Protein AF-A0A0A2G0A1-F1 (afdb_monomer_lite)

Organism: NCBI:txid111105

Foldseek 3Di:
DDKAWEWEFEDDPQKTKIWIKIKDWDDDPPDDIDIDIATAWMWIQHLLLDIWIWGFDADDDPDLPRGPSPGGTDTDDDDDSVVVSQQGHYDQDHDDHVSLVVLQDPSDPLNPRCVQLVSCSSHPNVLSVCNNVVVSVVSNVCSVPVVCCVVCVVVVVVD

Structure (mmCIF, N/CA/C/O backbone):
data_AF-A0A0A2G0A1-F1
#
_entry.id   AF-A0A0A2G0A1-F1
#
loop_
_atom_site.group_PDB
_atom_site.id
_atom_site.type_symbol
_atom_site.label_atom_id
_atom_site.label_alt_id
_atom_site.label_comp_id
_atom_site.label_asym_id
_atom_site.label_entity_id
_atom_site.label_seq_id
_atom_site.pdbx_PDB_ins_code
_atom_site.Cartn_x
_atom_site.Cartn_y
_atom_site.Cartn_z
_atom_site.occupancy
_atom_site.B_iso_or_equiv
_atom_site.auth_seq_id
_atom_site.auth_comp_id
_atom_site.auth_asym_id
_atom_site.auth_atom_id
_atom_site.pdbx_PDB_model_num
ATOM 1 N N . GLN A 1 1 ? 4.821 -5.068 -27.586 1.00 73.81 1 GLN A N 1
ATOM 2 C CA . GLN A 1 1 ? 5.182 -5.276 -26.167 1.00 73.81 1 GLN A CA 1
ATOM 3 C C . GLN A 1 1 ? 4.009 -4.824 -25.315 1.00 73.81 1 GLN A C 1
ATOM 5 O O . GLN A 1 1 ? 3.504 -3.734 -25.558 1.00 73.81 1 GLN A O 1
ATOM 10 N N . GLN A 1 2 ? 3.556 -5.648 -24.374 1.00 86.75 2 GLN A N 1
ATOM 11 C CA . GLN A 1 2 ? 2.484 -5.285 -23.444 1.00 86.75 2 GLN A CA 1
ATOM 12 C C . GLN A 1 2 ? 3.085 -5.019 -22.065 1.00 86.75 2 GLN A C 1
ATOM 14 O O . GLN A 1 2 ? 3.984 -5.741 -21.632 1.00 86.75 2 GLN A O 1
ATOM 19 N N . LYS A 1 3 ? 2.614 -3.964 -21.401 1.00 91.19 3 LYS A N 1
ATOM 20 C CA . LYS A 1 3 ? 3.061 -3.551 -20.070 1.00 91.19 3 LYS A CA 1
ATOM 21 C C . LYS A 1 3 ? 1.860 -3.516 -19.133 1.00 91.19 3 LYS A C 1
ATOM 23 O O . LYS A 1 3 ? 0.831 -2.963 -19.507 1.00 91.19 3 LYS A O 1
ATOM 28 N N . GLN A 1 4 ? 2.002 -4.070 -17.934 1.00 94.62 4 GLN A N 1
ATOM 29 C CA . GLN A 1 4 ? 0.966 -4.031 -16.904 1.00 94.62 4 GLN A CA 1
ATOM 30 C C . GLN A 1 4 ? 1.595 -3.780 -15.537 1.00 94.62 4 GLN A C 1
ATOM 32 O O . GLN A 1 4 ? 2.513 -4.488 -15.125 1.00 94.62 4 GLN A O 1
ATOM 37 N N . TYR A 1 5 ? 1.078 -2.790 -14.818 1.00 96.50 5 TYR A N 1
ATOM 38 C CA . TYR A 1 5 ? 1.446 -2.560 -13.428 1.00 96.50 5 TYR A CA 1
ATOM 39 C C . TYR A 1 5 ? 0.621 -3.437 -12.489 1.00 96.50 5 TYR A C 1
ATOM 41 O O . TYR A 1 5 ? -0.560 -3.693 -12.735 1.00 96.50 5 TYR A O 1
ATOM 49 N N . PHE A 1 6 ? 1.248 -3.869 -11.401 1.00 97.19 6 PHE A N 1
ATOM 50 C CA . PHE A 1 6 ? 0.609 -4.589 -10.306 1.00 97.19 6 PHE A CA 1
ATOM 51 C C . PHE A 1 6 ? 1.383 -4.352 -9.006 1.00 97.19 6 PHE A C 1
ATOM 53 O O . PHE A 1 6 ? 2.508 -3.844 -9.017 1.00 97.19 6 PHE A O 1
ATOM 60 N N . THR A 1 7 ? 0.785 -4.720 -7.880 1.00 98.19 7 THR A N 1
ATOM 61 C CA . THR A 1 7 ? 1.382 -4.549 -6.557 1.00 98.19 7 THR A CA 1
ATOM 62 C C . THR A 1 7 ? 1.514 -5.869 -5.810 1.00 98.19 7 THR A C 1
ATOM 64 O O . THR A 1 7 ? 0.797 -6.830 -6.079 1.00 98.19 7 THR A O 1
ATOM 67 N N . ILE A 1 8 ? 2.451 -5.939 -4.865 1.00 98.31 8 ILE A N 1
ATOM 68 C CA . ILE A 1 8 ? 2.627 -7.088 -3.968 1.00 98.31 8 ILE A CA 1
ATOM 69 C C . ILE A 1 8 ? 2.694 -6.567 -2.538 1.00 98.31 8 ILE A C 1
ATOM 71 O O . ILE A 1 8 ? 3.594 -5.797 -2.200 1.00 98.31 8 ILE A O 1
ATOM 75 N N . LEU A 1 9 ? 1.767 -7.011 -1.691 1.00 98.50 9 LEU A N 1
ATOM 76 C CA . LEU A 1 9 ? 1.755 -6.682 -0.270 1.00 98.50 9 LEU A CA 1
ATOM 77 C C . LEU A 1 9 ? 2.525 -7.754 0.512 1.00 98.50 9 LEU A C 1
ATOM 79 O O . LEU A 1 9 ? 2.138 -8.921 0.530 1.00 98.50 9 LEU A O 1
ATOM 83 N N . THR A 1 10 ? 3.632 -7.371 1.140 1.00 98.44 10 THR A N 1
ATOM 84 C CA . THR A 1 10 ? 4.525 -8.272 1.878 1.00 98.44 10 THR A CA 1
ATOM 85 C C . THR A 1 10 ? 5.058 -7.610 3.147 1.00 98.44 10 THR A C 1
ATOM 87 O O . THR A 1 10 ? 4.816 -6.436 3.398 1.00 98.44 10 THR A O 1
ATOM 90 N N . THR A 1 11 ? 5.831 -8.343 3.940 1.00 98.12 11 THR A N 1
ATOM 91 C CA . THR A 1 11 ? 6.552 -7.818 5.103 1.00 98.12 11 THR A CA 1
ATOM 92 C C . THR A 1 11 ? 8.063 -7.937 4.922 1.00 98.12 11 THR A C 1
ATOM 94 O O . THR A 1 11 ? 8.539 -8.774 4.149 1.00 98.12 11 THR A O 1
ATOM 97 N N . SER A 1 12 ? 8.820 -7.089 5.619 1.00 97.38 12 SER A N 1
ATOM 98 C CA . SER A 1 12 ? 10.281 -7.176 5.712 1.00 97.38 12 SER A CA 1
ATOM 99 C C . SER A 1 12 ? 10.770 -6.524 7.002 1.00 97.38 12 SER A C 1
ATOM 101 O O . SER A 1 12 ? 10.531 -5.341 7.212 1.00 97.38 12 SER A O 1
ATOM 103 N N . GLY A 1 13 ? 11.469 -7.272 7.863 1.00 93.50 13 GLY A N 1
ATOM 104 C CA . GLY A 1 13 ? 12.116 -6.722 9.065 1.00 93.50 13 GLY A CA 1
ATOM 105 C C . GLY A 1 13 ? 11.184 -5.948 10.009 1.00 93.50 13 GLY A C 1
ATOM 106 O O . GLY A 1 13 ? 11.581 -4.904 10.512 1.00 93.50 13 GLY A O 1
ATOM 107 N N . GLY A 1 14 ? 9.941 -6.409 10.195 1.00 94.56 14 GLY A N 1
ATOM 108 C CA . GLY A 1 14 ? 8.925 -5.726 11.016 1.00 94.56 14 GLY A CA 1
ATOM 109 C C . GLY A 1 14 ? 8.172 -4.593 10.306 1.00 94.56 14 GLY A C 1
ATOM 110 O O . GLY A 1 14 ? 7.240 -4.025 10.865 1.00 94.56 14 GLY A O 1
ATOM 111 N N . TYR A 1 15 ? 8.523 -4.281 9.059 1.00 98.19 15 TYR A N 1
ATOM 112 C CA . TYR A 1 15 ? 7.815 -3.295 8.249 1.00 98.19 15 TYR A CA 1
ATOM 113 C C . TYR A 1 15 ? 6.789 -3.963 7.343 1.00 98.19 15 TYR A C 1
ATOM 115 O O . TYR A 1 15 ? 7.036 -5.030 6.768 1.00 98.19 15 TYR A O 1
ATOM 123 N N . GLN A 1 16 ? 5.663 -3.281 7.160 1.00 98.62 16 GLN A N 1
ATOM 124 C CA . GLN A 1 16 ? 4.752 -3.574 6.068 1.00 98.62 16 GLN A CA 1
ATOM 125 C C . GLN A 1 16 ? 5.298 -2.950 4.782 1.00 98.62 16 GLN A C 1
ATOM 127 O O . GLN A 1 16 ? 5.704 -1.788 4.781 1.00 98.62 16 GLN A O 1
ATOM 132 N N . VAL A 1 17 ? 5.288 -3.702 3.682 1.00 98.62 17 VAL A N 1
ATOM 133 C CA . VAL A 1 17 ? 5.833 -3.268 2.392 1.00 98.62 17 VAL A CA 1
ATOM 134 C C . VAL A 1 17 ? 4.819 -3.505 1.276 1.00 98.62 17 VAL A C 1
ATOM 136 O O . VAL A 1 17 ? 4.319 -4.616 1.109 1.00 98.62 17 VAL A O 1
ATOM 139 N N . LEU A 1 18 ? 4.542 -2.480 0.473 1.00 98.62 18 LEU A N 1
ATOM 140 C CA . LEU A 1 18 ? 3.801 -2.610 -0.784 1.00 98.62 18 LEU A CA 1
ATOM 141 C C . LEU A 1 18 ? 4.766 -2.375 -1.943 1.00 98.62 18 LEU A C 1
ATOM 143 O O . LEU A 1 18 ? 5.191 -1.247 -2.189 1.00 98.62 18 LEU A O 1
ATOM 147 N N . ARG A 1 19 ? 5.114 -3.449 -2.646 1.00 98.56 19 ARG A N 1
ATOM 148 C CA . ARG A 1 19 ? 5.993 -3.416 -3.819 1.00 98.56 19 ARG A CA 1
ATOM 149 C C . ARG A 1 19 ? 5.178 -3.035 -5.045 1.00 98.56 19 ARG A C 1
ATOM 151 O O . ARG A 1 19 ? 4.087 -3.559 -5.248 1.00 98.56 19 ARG A O 1
ATOM 158 N N . MET A 1 20 ? 5.726 -2.147 -5.856 1.00 98.12 20 MET A N 1
ATOM 159 C CA . MET A 1 20 ? 5.169 -1.669 -7.113 1.00 98.12 20 MET A CA 1
ATOM 160 C C . MET A 1 20 ? 5.954 -2.298 -8.259 1.00 98.12 20 MET A C 1
ATOM 162 O O . MET A 1 20 ? 7.139 -2.005 -8.433 1.00 98.12 20 MET A O 1
ATOM 166 N N . CYS A 1 21 ? 5.304 -3.148 -9.047 1.00 97.19 21 CYS A N 1
ATOM 167 C CA . CYS A 1 21 ? 5.944 -3.937 -10.092 1.00 97.19 21 CYS A CA 1
ATOM 168 C C . CYS A 1 21 ? 5.354 -3.635 -11.473 1.00 97.19 21 CYS A C 1
ATOM 170 O O . CYS A 1 21 ? 4.166 -3.352 -11.625 1.00 97.19 21 CYS A O 1
ATOM 172 N N . LEU A 1 22 ? 6.200 -3.737 -12.492 1.00 96.00 22 LEU A N 1
ATOM 173 C CA . LEU A 1 22 ? 5.863 -3.638 -13.903 1.00 96.00 22 LEU A CA 1
ATOM 174 C C . LEU A 1 22 ? 6.124 -4.991 -14.564 1.00 96.00 22 LEU A C 1
ATOM 176 O O . LEU A 1 22 ? 7.274 -5.413 -14.679 1.00 96.00 22 LEU A O 1
ATOM 180 N N . LEU A 1 23 ? 5.062 -5.658 -15.007 1.00 95.44 23 LEU A N 1
ATOM 181 C CA . LEU A 1 23 ? 5.135 -6.829 -15.872 1.00 95.44 23 LEU A CA 1
ATOM 182 C C . LEU A 1 23 ? 5.288 -6.370 -17.321 1.00 95.44 23 LEU A C 1
ATOM 184 O O . LEU A 1 23 ? 4.505 -5.555 -17.813 1.00 95.44 23 LEU A O 1
ATOM 188 N N . ILE A 1 24 ? 6.277 -6.925 -18.007 1.00 93.38 24 ILE A N 1
ATOM 189 C CA . ILE A 1 24 ? 6.572 -6.660 -19.407 1.00 93.38 24 ILE A CA 1
ATOM 190 C C . ILE A 1 24 ? 6.490 -7.980 -20.163 1.00 93.38 24 ILE A C 1
ATOM 192 O O . ILE A 1 24 ? 7.160 -8.943 -19.803 1.00 93.38 24 ILE A O 1
ATOM 196 N N . VAL A 1 25 ? 5.695 -8.012 -21.231 1.00 91.69 25 VAL A N 1
ATOM 197 C CA . VAL A 1 25 ? 5.565 -9.174 -22.115 1.00 91.69 25 VAL A CA 1
ATOM 198 C C . VAL A 1 25 ? 6.086 -8.815 -23.506 1.00 91.69 25 VAL A C 1
ATOM 200 O O . VAL A 1 25 ? 5.522 -7.967 -24.214 1.00 91.69 25 VAL A O 1
ATOM 203 N N . GLY A 1 26 ? 7.199 -9.446 -23.875 1.00 87.62 26 GLY A N 1
ATOM 204 C CA . GLY A 1 26 ? 7.790 -9.424 -25.206 1.00 87.62 26 GLY A CA 1
ATOM 205 C C . GLY A 1 26 ? 7.131 -10.479 -26.087 1.00 87.62 26 GLY A C 1
ATOM 206 O O . GLY A 1 26 ? 7.099 -11.659 -25.742 1.00 87.62 26 GLY A O 1
ATOM 207 N N . MET A 1 27 ? 6.581 -10.039 -27.215 1.00 85.69 27 MET A N 1
ATOM 208 C CA . MET A 1 27 ? 5.983 -10.907 -28.225 1.00 85.69 27 MET A CA 1
ATOM 209 C C . MET A 1 27 ? 6.670 -10.590 -29.548 1.00 85.69 27 MET A C 1
ATOM 211 O O . MET A 1 27 ? 6.452 -9.514 -30.107 1.00 85.69 27 MET A O 1
ATOM 215 N N . GLU A 1 28 ? 7.514 -11.503 -30.015 1.00 82.94 28 GLU A N 1
ATOM 216 C CA . GLU A 1 28 ? 8.169 -11.421 -31.318 1.00 82.94 28 GLU A CA 1
ATOM 217 C C . GLU A 1 28 ? 7.623 -12.523 -32.224 1.00 82.94 28 GLU A C 1
ATOM 219 O O . GLU A 1 28 ? 7.417 -13.663 -31.803 1.00 82.94 28 GLU A O 1
ATOM 224 N N . LYS A 1 29 ? 7.331 -12.179 -33.481 1.00 82.44 29 LYS A N 1
ATOM 225 C CA . LYS A 1 29 ? 6.721 -13.118 -34.425 1.00 82.44 29 LYS A CA 1
ATOM 226 C C . LYS A 1 29 ? 7.679 -14.285 -34.682 1.00 82.44 29 LYS A C 1
ATOM 228 O O . LYS A 1 29 ? 8.793 -14.069 -35.141 1.00 82.44 29 LYS A O 1
ATOM 233 N N . GLY A 1 30 ? 7.217 -15.509 -34.427 1.00 84.94 30 GLY A N 1
ATOM 234 C CA . GLY A 1 30 ? 8.017 -16.727 -34.595 1.00 84.94 30 GLY A CA 1
ATOM 235 C C . GLY A 1 30 ? 8.846 -17.127 -33.369 1.00 84.94 30 GLY A C 1
ATOM 236 O O . GLY A 1 30 ? 9.494 -18.167 -33.413 1.00 84.94 30 GLY A O 1
ATOM 237 N N . TYR A 1 31 ? 8.786 -16.361 -32.276 1.00 81.50 31 TYR A N 1
ATOM 238 C CA . TYR A 1 31 ? 9.478 -16.659 -31.021 1.00 81.50 31 TYR A CA 1
ATOM 239 C C . TYR A 1 31 ? 8.488 -16.932 -29.887 1.00 81.50 31 TYR A C 1
ATOM 241 O O . TYR A 1 31 ? 7.340 -16.479 -29.908 1.00 81.50 31 TYR A O 1
ATOM 249 N N . GLN A 1 32 ? 8.933 -17.693 -28.884 1.00 85.50 32 GLN A N 1
ATOM 250 C CA . GLN A 1 32 ? 8.155 -17.888 -27.664 1.00 85.50 32 GLN A CA 1
ATOM 251 C C . GLN A 1 32 ? 8.002 -16.563 -26.911 1.00 85.50 32 GLN A C 1
ATOM 253 O O . GLN A 1 32 ? 8.890 -15.713 -26.918 1.00 85.50 32 GLN A O 1
ATOM 258 N N . VAL A 1 33 ? 6.858 -16.401 -26.250 1.00 86.31 33 VAL A N 1
ATOM 259 C CA . VAL A 1 33 ? 6.573 -15.223 -25.430 1.00 86.31 33 VAL A CA 1
ATOM 260 C C . VAL A 1 33 ? 7.536 -15.185 -24.244 1.00 86.31 33 VAL A C 1
ATOM 262 O O . VAL A 1 33 ? 7.634 -16.155 -23.496 1.00 86.31 33 VAL A O 1
ATOM 265 N N . VAL A 1 34 ? 8.207 -14.049 -24.049 1.00 89.19 34 VAL A N 1
ATOM 266 C CA . VAL A 1 34 ? 9.118 -13.827 -22.918 1.00 89.19 34 VAL A CA 1
ATOM 267 C C . VAL A 1 34 ? 8.524 -12.763 -22.004 1.00 89.19 34 VAL A C 1
ATOM 269 O O . VAL A 1 34 ? 8.204 -11.659 -22.447 1.00 89.19 34 VAL A O 1
ATOM 272 N N . SER A 1 35 ? 8.381 -13.083 -20.719 1.00 91.19 35 SER A N 1
ATOM 273 C CA . SER A 1 35 ? 7.918 -12.140 -19.698 1.00 91.19 35 SER A CA 1
ATOM 274 C C . SER A 1 35 ? 9.033 -11.771 -18.728 1.00 91.19 35 SER A C 1
ATOM 276 O O . SER A 1 35 ? 9.772 -12.645 -18.277 1.00 91.19 35 SER A O 1
ATOM 278 N N . SER A 1 36 ? 9.099 -10.504 -18.335 1.00 92.75 36 SER A N 1
ATOM 279 C CA . SER A 1 36 ? 9.976 -10.020 -17.270 1.00 92.75 36 SER A CA 1
ATOM 280 C C . SER A 1 36 ? 9.216 -9.113 -16.306 1.00 92.75 36 SER A C 1
ATOM 282 O O . SER A 1 36 ? 8.206 -8.505 -16.662 1.00 92.75 36 SER A O 1
ATOM 284 N N . VAL A 1 37 ? 9.688 -9.039 -15.062 1.00 94.94 37 VAL A N 1
ATOM 285 C CA . VAL A 1 37 ? 9.127 -8.159 -14.032 1.00 94.94 37 VAL A CA 1
ATOM 286 C C . VAL A 1 37 ? 10.214 -7.209 -13.564 1.00 94.94 37 VAL A C 1
ATOM 288 O O . VAL A 1 37 ? 11.312 -7.640 -13.220 1.00 94.94 37 VAL A O 1
ATOM 291 N N . ILE A 1 38 ? 9.890 -5.920 -13.533 1.00 94.75 38 ILE A N 1
ATOM 292 C CA . ILE A 1 38 ? 10.749 -4.876 -12.981 1.00 94.75 38 ILE A CA 1
ATOM 293 C C . ILE A 1 38 ? 10.047 -4.288 -11.768 1.00 94.75 38 ILE A C 1
ATOM 295 O O . ILE A 1 38 ? 8.891 -3.879 -11.853 1.00 94.75 38 ILE A O 1
ATOM 299 N N . GLU A 1 39 ? 10.737 -4.214 -10.639 1.00 96.69 39 GLU A N 1
ATOM 300 C CA . GLU A 1 39 ? 10.228 -3.489 -9.485 1.00 96.69 39 GLU A CA 1
ATOM 301 C C . GLU A 1 39 ? 10.586 -2.010 -9.593 1.00 96.69 39 GLU A C 1
ATOM 303 O O . GLU A 1 39 ? 11.748 -1.646 -9.751 1.00 96.69 39 GLU A O 1
ATOM 308 N N . ILE A 1 40 ? 9.571 -1.157 -9.524 1.00 96.25 40 ILE A N 1
ATOM 309 C CA . ILE A 1 40 ? 9.692 0.290 -9.707 1.00 96.25 40 ILE A CA 1
ATOM 310 C C . ILE A 1 40 ? 9.931 0.987 -8.373 1.00 96.25 40 ILE A C 1
ATOM 312 O O . ILE A 1 40 ? 10.672 1.967 -8.296 1.00 96.25 40 ILE A O 1
ATOM 316 N N . GLY A 1 41 ? 9.321 0.478 -7.308 1.00 97.12 41 GLY A N 1
ATOM 317 C CA . GLY A 1 41 ? 9.507 1.014 -5.975 1.00 97.12 41 GLY A CA 1
ATOM 318 C C . GLY A 1 41 ? 8.639 0.329 -4.939 1.00 97.12 41 GLY A C 1
ATOM 319 O O . GLY A 1 41 ? 7.960 -0.654 -5.216 1.00 97.12 41 GLY A O 1
ATOM 320 N N . GLN A 1 42 ? 8.687 0.859 -3.729 1.00 98.31 42 GLN A N 1
ATOM 321 C CA . GLN A 1 42 ? 8.124 0.252 -2.539 1.00 98.31 42 GLN A CA 1
ATOM 322 C C . GLN A 1 42 ? 7.604 1.344 -1.613 1.00 98.31 42 GLN A C 1
ATOM 324 O O . GLN A 1 42 ? 8.341 2.281 -1.291 1.00 98.31 42 GLN A O 1
ATOM 329 N N . TYR A 1 43 ? 6.374 1.191 -1.136 1.00 98.38 43 TYR A N 1
ATOM 330 C CA . TYR A 1 43 ? 5.949 1.851 0.093 1.00 98.38 43 TYR A CA 1
ATOM 331 C C . TYR A 1 43 ? 6.344 1.000 1.288 1.00 98.38 43 TYR A C 1
ATOM 333 O O . TYR A 1 43 ? 6.174 -0.218 1.265 1.00 98.38 43 TYR A O 1
ATOM 341 N N . TRP A 1 44 ? 6.839 1.659 2.327 1.00 98.50 44 TRP A N 1
ATOM 342 C CA . TRP A 1 44 ? 7.220 1.053 3.593 1.00 98.50 44 TRP A CA 1
ATOM 343 C C . TRP A 1 44 ? 6.450 1.733 4.714 1.00 98.50 44 TRP A C 1
ATOM 345 O O . TRP A 1 44 ? 6.485 2.961 4.807 1.00 98.50 44 TRP A O 1
ATOM 355 N N . TRP A 1 45 ? 5.815 0.948 5.579 1.00 98.50 45 TRP A N 1
ATOM 356 C CA . TRP A 1 45 ? 5.167 1.431 6.795 1.00 98.50 45 TRP A CA 1
ATOM 357 C C . TRP A 1 45 ? 5.741 0.732 8.023 1.00 98.50 45 TRP A C 1
ATOM 359 O O . TRP A 1 45 ? 5.868 -0.495 8.048 1.00 98.50 45 TRP A O 1
ATOM 369 N N . SER A 1 46 ? 6.077 1.514 9.049 1.00 97.81 46 SER A N 1
ATOM 370 C CA . SER A 1 46 ? 6.333 0.985 10.392 1.00 97.81 46 SER A CA 1
ATOM 371 C C . SER A 1 46 ? 5.030 0.563 11.072 1.00 97.81 46 SER A C 1
ATOM 373 O O . SER A 1 46 ? 3.943 0.959 10.656 1.00 97.81 46 SER A O 1
ATOM 375 N N . GLU A 1 47 ? 5.134 -0.160 12.187 1.00 96.06 47 GLU A N 1
ATOM 376 C CA . GLU A 1 47 ? 3.979 -0.507 13.031 1.00 96.06 47 GLU A CA 1
ATOM 377 C C . GLU A 1 47 ? 3.217 0.723 13.553 1.00 96.06 47 GLU A C 1
ATOM 379 O O . GLU A 1 47 ? 2.016 0.653 13.784 1.00 96.06 47 GLU A O 1
ATOM 384 N N . SER A 1 48 ? 3.901 1.863 13.697 1.00 95.00 48 SER A N 1
ATOM 385 C CA . SER A 1 48 ? 3.308 3.156 14.065 1.00 95.00 48 SER A CA 1
ATOM 386 C C . SER A 1 48 ? 2.692 3.924 12.888 1.00 95.00 48 SER A C 1
ATOM 388 O O . SER A 1 48 ? 2.249 5.057 13.057 1.00 95.00 48 SER A O 1
ATOM 390 N N . GLY A 1 49 ? 2.714 3.353 11.680 1.00 94.38 49 GLY A N 1
ATOM 391 C CA . GLY A 1 49 ? 2.173 3.965 10.469 1.00 94.38 49 GLY A CA 1
ATOM 392 C C . GLY A 1 49 ? 3.062 5.029 9.821 1.00 94.38 49 GLY A C 1
ATOM 393 O O . GLY A 1 49 ? 2.631 5.692 8.878 1.00 94.38 49 GLY A O 1
ATOM 394 N N . ARG A 1 50 ? 4.319 5.192 10.263 1.00 96.38 50 ARG A N 1
ATOM 395 C CA . ARG A 1 50 ? 5.271 6.086 9.589 1.00 96.38 50 ARG A CA 1
ATOM 396 C C . ARG A 1 50 ? 5.606 5.515 8.216 1.00 96.38 50 ARG A C 1
ATOM 398 O O . ARG A 1 50 ? 6.092 4.390 8.116 1.00 96.38 50 ARG A O 1
ATOM 405 N N . GLN A 1 51 ? 5.383 6.318 7.181 1.00 96.44 51 GLN A N 1
ATOM 406 C CA . GLN A 1 51 ? 5.591 5.928 5.791 1.00 96.44 51 GLN A CA 1
ATOM 407 C C . GLN A 1 51 ? 6.937 6.426 5.247 1.00 96.44 51 GLN A C 1
ATOM 409 O O . GLN A 1 51 ? 7.365 7.543 5.543 1.00 96.44 51 GLN A O 1
ATOM 414 N N . THR A 1 52 ? 7.574 5.626 4.395 1.00 97.44 52 THR A N 1
ATOM 415 C CA . THR A 1 52 ? 8.629 6.073 3.473 1.00 97.44 52 THR A CA 1
ATOM 416 C C . THR A 1 52 ? 8.488 5.385 2.113 1.00 97.44 52 THR A C 1
ATOM 418 O O . THR A 1 52 ? 7.782 4.382 1.988 1.00 97.44 52 THR A O 1
ATOM 421 N N . ILE A 1 53 ? 9.139 5.931 1.085 1.00 97.75 53 ILE A N 1
ATOM 422 C CA . ILE A 1 53 ? 9.126 5.393 -0.280 1.00 97.75 53 ILE A CA 1
ATOM 423 C C . ILE A 1 53 ? 10.555 5.114 -0.712 1.00 97.75 53 ILE A C 1
ATOM 425 O O . ILE A 1 53 ? 11.402 6.004 -0.655 1.00 97.75 53 ILE A O 1
ATOM 429 N N . VAL A 1 54 ? 10.802 3.903 -1.203 1.00 98.06 54 VAL A N 1
ATOM 430 C CA . VAL A 1 54 ? 12.069 3.509 -1.824 1.00 98.06 54 VAL A CA 1
ATOM 431 C C . VAL A 1 54 ? 11.787 3.171 -3.281 1.00 98.06 54 VAL A C 1
ATOM 433 O O . VAL A 1 54 ? 11.057 2.226 -3.553 1.00 98.06 54 VAL A O 1
ATOM 436 N N . ALA A 1 55 ? 12.290 3.962 -4.228 1.00 97.44 55 ALA A N 1
ATOM 437 C CA . ALA A 1 55 ? 11.918 3.818 -5.637 1.00 97.44 55 ALA A CA 1
ATOM 438 C C . ALA A 1 55 ? 13.024 4.232 -6.617 1.00 97.44 55 ALA A C 1
ATOM 440 O O . ALA A 1 55 ? 13.899 5.053 -6.305 1.00 97.44 55 ALA A O 1
ATOM 441 N N . ILE A 1 56 ? 12.941 3.670 -7.825 1.00 95.94 56 ILE A N 1
ATOM 442 C CA . ILE A 1 56 ? 13.702 4.092 -9.004 1.00 95.94 56 ILE A CA 1
ATOM 443 C C . ILE A 1 56 ? 13.322 5.538 -9.337 1.00 95.94 56 ILE A C 1
ATOM 445 O O . ILE A 1 56 ? 12.162 5.929 -9.222 1.00 95.94 56 ILE A O 1
ATOM 449 N N . GLN A 1 57 ? 14.299 6.351 -9.745 1.00 93.50 57 GLN A N 1
ATOM 450 C CA 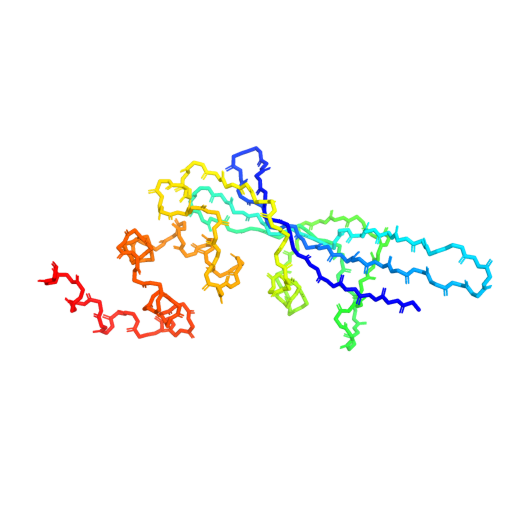. GLN A 1 57 ? 14.064 7.760 -10.055 1.00 93.50 57 GLN A CA 1
ATOM 451 C C . GLN A 1 57 ? 13.033 7.915 -11.185 1.00 93.50 57 GLN A C 1
ATOM 453 O O . GLN A 1 57 ? 13.226 7.413 -12.296 1.00 93.50 57 GLN A O 1
ATOM 458 N N . ARG A 1 58 ? 11.971 8.685 -10.928 1.00 90.69 58 ARG A N 1
ATOM 459 C CA . ARG A 1 58 ? 11.103 9.202 -11.989 1.00 90.69 58 ARG A CA 1
ATOM 460 C C . ARG A 1 58 ? 11.841 10.280 -12.782 1.00 90.69 58 ARG A C 1
ATOM 462 O O . ARG A 1 58 ? 12.402 11.202 -12.187 1.00 90.69 58 ARG A O 1
ATOM 469 N N . ILE A 1 59 ? 11.823 10.170 -14.106 1.00 90.06 59 ILE A N 1
ATOM 470 C CA . ILE A 1 59 ? 12.349 11.196 -15.015 1.00 90.06 59 ILE A CA 1
ATOM 471 C C . ILE A 1 59 ? 11.213 12.104 -15.491 1.00 90.06 59 ILE A C 1
ATOM 473 O O . ILE A 1 59 ? 10.037 11.742 -15.421 1.00 90.06 59 ILE A O 1
ATOM 477 N N . MET A 1 60 ? 11.562 13.307 -15.947 1.00 83.25 60 MET A N 1
ATOM 478 C CA . MET A 1 60 ? 10.582 14.244 -16.491 1.00 83.25 60 MET A CA 1
ATOM 479 C C . MET A 1 60 ? 9.939 13.639 -17.744 1.00 83.25 60 MET A C 1
ATOM 481 O O . MET A 1 60 ? 10.637 13.276 -18.687 1.00 83.25 60 MET A O 1
ATOM 485 N N . GLY A 1 61 ? 8.614 13.511 -17.742 1.00 80.19 61 GLY A N 1
ATOM 486 C CA . GLY A 1 61 ? 7.877 12.912 -18.848 1.00 80.19 61 GLY A CA 1
ATOM 487 C C . GLY A 1 61 ? 6.373 12.897 -18.596 1.00 80.19 61 GLY A C 1
ATOM 488 O O . GLY A 1 61 ? 5.923 12.871 -17.450 1.00 80.19 61 GLY A O 1
ATOM 489 N N . HIS A 1 62 ? 5.601 12.918 -19.683 1.00 79.00 62 HIS A N 1
ATOM 490 C CA . HIS A 1 62 ? 4.136 12.903 -19.639 1.00 79.00 62 HIS A CA 1
ATOM 491 C C . HIS A 1 62 ? 3.562 11.526 -19.284 1.00 79.00 62 HIS A C 1
ATOM 493 O O . HIS A 1 62 ? 2.457 11.438 -18.755 1.00 79.00 62 HIS A O 1
ATOM 499 N N . TYR A 1 63 ? 4.306 10.450 -19.549 1.00 84.31 63 TYR A N 1
ATOM 500 C CA . TYR A 1 63 ? 3.842 9.090 -19.304 1.00 84.31 63 TYR A CA 1
ATOM 501 C C . TYR A 1 63 ? 4.146 8.634 -17.874 1.00 84.31 63 TYR A C 1
ATOM 503 O O . TYR A 1 63 ? 5.163 9.001 -17.275 1.00 84.31 63 TYR A O 1
ATOM 511 N N . VAL A 1 64 ? 3.264 7.795 -17.324 1.00 82.88 64 VAL A N 1
ATOM 512 C CA . VAL A 1 64 ? 3.455 7.179 -16.000 1.00 82.88 64 VAL A CA 1
ATOM 513 C C . VAL A 1 64 ? 4.729 6.332 -15.964 1.00 82.88 64 VAL A C 1
ATOM 515 O O . VAL A 1 64 ? 5.396 6.309 -14.937 1.00 82.88 64 VAL A O 1
ATOM 518 N N . ASP A 1 65 ? 5.110 5.704 -17.080 1.00 83.38 65 ASP A N 1
ATOM 519 C CA . ASP A 1 65 ? 6.261 4.799 -17.197 1.00 83.38 65 ASP A CA 1
ATOM 520 C C . ASP A 1 65 ? 7.607 5.500 -17.461 1.00 83.38 65 ASP A C 1
ATOM 522 O O . ASP A 1 65 ? 8.609 4.855 -17.768 1.00 83.38 65 ASP A O 1
ATOM 526 N N . SER A 1 66 ? 7.663 6.821 -17.285 1.00 91.00 66 SER A N 1
ATOM 527 C CA . SER A 1 66 ? 8.888 7.612 -17.427 1.00 91.00 66 SER A CA 1
ATOM 528 C C . SER A 1 66 ? 9.806 7.441 -16.204 1.00 91.00 66 SER A C 1
ATOM 530 O O . SER A 1 66 ? 9.884 8.312 -15.334 1.00 91.00 66 SER A O 1
ATOM 532 N N . PHE A 1 67 ? 10.521 6.314 -16.136 1.00 93.00 67 PHE A N 1
ATOM 533 C CA . PHE A 1 67 ? 11.489 5.990 -15.079 1.00 93.00 67 PHE A CA 1
ATOM 534 C C . PHE A 1 67 ? 12.909 5.807 -15.620 1.00 93.00 67 PHE A C 1
ATOM 536 O O . PHE A 1 67 ? 13.121 5.287 -16.714 1.00 93.00 67 PHE A O 1
ATOM 543 N N . ALA A 1 68 ? 13.905 6.164 -14.811 1.00 92.62 68 ALA A N 1
ATOM 544 C CA . ALA A 1 68 ? 15.297 5.812 -15.064 1.00 92.62 68 ALA A CA 1
ATOM 545 C C . ALA A 1 68 ? 15.548 4.349 -14.657 1.00 92.62 68 ALA A C 1
ATOM 547 O O . ALA A 1 68 ? 16.151 4.097 -13.619 1.00 92.62 68 ALA A O 1
ATOM 548 N N . TYR A 1 69 ? 15.078 3.386 -15.456 1.00 90.25 69 TYR A N 1
ATOM 549 C CA . TYR A 1 69 ? 15.069 1.946 -15.129 1.00 90.25 69 TYR A CA 1
ATOM 550 C C . TYR A 1 69 ? 16.419 1.336 -14.711 1.00 90.25 69 TYR A C 1
ATOM 552 O O . TYR A 1 69 ? 16.436 0.321 -14.025 1.00 90.25 69 TYR A O 1
ATOM 560 N N . TYR A 1 70 ? 17.536 1.956 -15.091 1.00 88.31 70 TYR A N 1
ATOM 561 C CA . TYR A 1 70 ? 18.888 1.517 -14.730 1.00 88.31 70 TYR A CA 1
ATOM 562 C C . TYR A 1 70 ? 19.473 2.257 -13.515 1.00 88.31 70 TYR A C 1
ATOM 564 O O . TYR A 1 70 ? 20.634 2.059 -13.168 1.00 88.31 70 TYR A O 1
ATOM 572 N N . SER A 1 71 ? 18.696 3.136 -12.877 1.00 90.62 71 SER A N 1
ATOM 573 C CA . SER A 1 71 ? 19.103 3.827 -11.652 1.00 90.62 71 SER A CA 1
ATOM 574 C C . SER A 1 71 ? 18.793 2.980 -10.413 1.00 90.62 71 SER A C 1
ATOM 576 O O . SER A 1 71 ? 17.767 2.295 -10.382 1.00 90.62 71 SER A O 1
ATOM 578 N N . PRO A 1 72 ? 19.641 3.029 -9.369 1.00 94.12 72 PRO A N 1
ATOM 579 C CA . PRO A 1 72 ? 19.352 2.336 -8.123 1.00 94.12 72 PRO A CA 1
ATOM 580 C C . PRO A 1 72 ? 18.112 2.930 -7.442 1.00 94.12 72 PRO A C 1
ATOM 582 O O . PRO A 1 72 ? 17.823 4.130 -7.546 1.00 94.12 72 PRO A O 1
ATOM 585 N N . MET A 1 73 ? 17.399 2.091 -6.690 1.00 96.31 73 MET A N 1
ATOM 586 C CA . MET A 1 73 ? 16.364 2.580 -5.786 1.00 96.31 73 MET A CA 1
ATOM 587 C C . MET A 1 73 ? 16.996 3.409 -4.667 1.00 96.31 73 MET A C 1
ATOM 589 O O . MET A 1 73 ? 18.038 3.053 -4.120 1.00 96.31 73 MET A O 1
ATOM 593 N N . ALA A 1 74 ? 16.339 4.504 -4.307 1.00 97.31 74 ALA A N 1
ATOM 594 C CA . ALA A 1 74 ? 16.712 5.324 -3.162 1.00 97.31 74 ALA A CA 1
ATOM 595 C C . ALA A 1 74 ? 15.451 5.814 -2.452 1.00 97.31 74 ALA A C 1
ATOM 597 O O . ALA A 1 74 ? 14.348 5.665 -2.981 1.00 97.31 74 ALA A O 1
ATOM 598 N N . ILE A 1 75 ? 15.607 6.423 -1.277 1.00 97.50 75 ILE A N 1
ATOM 599 C CA . ILE A 1 75 ? 14.500 7.116 -0.616 1.00 97.50 75 ILE A CA 1
ATOM 600 C C . ILE A 1 75 ? 14.053 8.275 -1.514 1.00 97.50 75 ILE A C 1
ATOM 602 O O . ILE A 1 75 ? 14.875 9.100 -1.923 1.00 97.50 75 ILE A O 1
ATOM 606 N N . ARG A 1 76 ? 12.762 8.323 -1.854 1.00 95.44 76 ARG A N 1
ATOM 607 C CA . ARG A 1 76 ? 12.177 9.344 -2.734 1.00 95.44 76 ARG A CA 1
ATOM 608 C C . ARG A 1 76 ? 11.026 10.067 -2.049 1.00 95.44 76 ARG A C 1
ATOM 610 O O . ARG A 1 76 ? 10.347 9.516 -1.188 1.00 95.44 76 ARG A O 1
ATOM 617 N N . ASN A 1 77 ? 10.767 11.282 -2.519 1.00 93.44 77 ASN A N 1
ATOM 618 C CA . ASN A 1 77 ? 9.507 11.960 -2.248 1.00 93.44 77 ASN A CA 1
ATOM 619 C C . ASN A 1 77 ? 8.377 11.308 -3.045 1.00 93.44 77 ASN A C 1
ATOM 621 O O . ASN A 1 77 ? 8.586 10.758 -4.132 1.00 93.44 77 ASN A O 1
ATOM 625 N N . GLU A 1 78 ? 7.170 11.414 -2.508 1.00 90.25 78 GLU A N 1
ATOM 626 C CA . GLU A 1 78 ? 5.972 10.939 -3.181 1.00 90.25 78 GLU A CA 1
ATOM 627 C C . GLU A 1 78 ? 5.699 11.711 -4.475 1.00 90.25 78 GLU A C 1
ATOM 629 O O . GLU A 1 78 ? 5.957 12.910 -4.579 1.00 90.25 78 GLU A O 1
ATOM 634 N N . ASN A 1 79 ? 5.171 11.011 -5.480 1.00 91.38 79 ASN A N 1
ATOM 635 C CA . ASN A 1 79 ? 4.706 11.621 -6.717 1.00 91.38 79 ASN A CA 1
ATOM 636 C C . ASN A 1 79 ? 3.489 10.874 -7.273 1.00 91.38 79 ASN A C 1
ATOM 638 O O . ASN A 1 79 ? 3.109 9.801 -6.803 1.00 91.38 79 ASN A O 1
ATOM 642 N N . GLU A 1 80 ? 2.872 11.451 -8.299 1.00 91.75 80 GLU A N 1
ATOM 643 C CA . GLU A 1 80 ? 1.662 10.911 -8.911 1.00 91.75 80 GLU A CA 1
ATOM 644 C C . GLU A 1 80 ? 1.831 9.517 -9.530 1.00 91.75 80 GLU A C 1
ATOM 646 O O . GLU A 1 80 ? 0.910 8.717 -9.425 1.00 91.75 80 GLU A O 1
ATOM 651 N N . ALA A 1 81 ? 2.992 9.176 -10.106 1.00 93.81 81 ALA A N 1
ATOM 652 C CA . ALA A 1 81 ? 3.185 7.834 -10.669 1.00 93.81 81 ALA A CA 1
ATOM 653 C C . ALA A 1 81 ? 3.283 6.780 -9.576 1.00 93.81 81 ALA A C 1
ATOM 655 O O . ALA A 1 81 ? 2.659 5.737 -9.714 1.00 93.81 81 ALA A O 1
ATOM 656 N N . TYR A 1 82 ? 4.025 7.033 -8.494 1.00 95.06 82 TYR A N 1
ATOM 657 C CA . TYR A 1 82 ? 4.088 6.077 -7.384 1.00 95.06 82 TYR A CA 1
ATOM 658 C C . TYR A 1 82 ? 2.694 5.849 -6.792 1.00 95.06 82 TYR A C 1
ATOM 660 O O . TYR A 1 82 ? 2.271 4.705 -6.638 1.00 95.06 82 TYR A O 1
ATOM 668 N N . ARG A 1 83 ? 1.929 6.930 -6.577 1.00 94.81 83 ARG A N 1
ATOM 669 C CA . ARG A 1 83 ? 0.541 6.829 -6.107 1.00 94.81 83 ARG A CA 1
ATOM 670 C C . ARG A 1 83 ? -0.326 6.033 -7.076 1.00 94.81 83 ARG A C 1
ATOM 672 O O . ARG A 1 83 ? -1.021 5.124 -6.640 1.00 94.81 83 ARG A O 1
ATOM 679 N N . PHE A 1 84 ? -0.264 6.335 -8.371 1.00 94.94 84 PHE A N 1
ATOM 680 C CA . PHE A 1 84 ? -1.024 5.619 -9.393 1.00 94.94 84 PHE A CA 1
ATOM 681 C C . PHE A 1 84 ? -0.684 4.123 -9.411 1.00 94.94 84 PHE A C 1
ATOM 683 O O . PHE A 1 84 ? -1.582 3.289 -9.335 1.00 94.94 84 PHE A O 1
ATOM 690 N N . ILE A 1 85 ? 0.605 3.773 -9.448 1.00 96.25 85 ILE A N 1
ATOM 691 C CA . ILE A 1 85 ? 1.051 2.376 -9.527 1.00 96.25 85 ILE A CA 1
ATOM 692 C C . ILE A 1 85 ? 0.657 1.602 -8.265 1.00 96.25 85 ILE A C 1
ATOM 694 O O . ILE A 1 85 ? 0.290 0.434 -8.348 1.00 96.25 85 ILE A O 1
ATOM 698 N N . ALA A 1 86 ? 0.663 2.240 -7.097 1.00 96.62 86 ALA A N 1
ATOM 699 C CA . ALA A 1 86 ? 0.225 1.592 -5.866 1.00 96.62 86 ALA A CA 1
ATOM 700 C C . ALA A 1 86 ? -1.288 1.331 -5.778 1.00 96.62 86 ALA A C 1
ATOM 702 O O . ALA A 1 86 ? -1.714 0.545 -4.933 1.00 96.62 86 ALA A O 1
ATOM 703 N N . HIS A 1 87 ? -2.086 1.936 -6.664 1.00 95.50 87 HIS A N 1
ATOM 704 C CA . HIS A 1 87 ? -3.504 1.609 -6.845 1.00 95.50 87 HIS A CA 1
ATOM 705 C C . HIS A 1 87 ? -3.729 0.503 -7.890 1.00 95.50 87 HIS A C 1
ATOM 707 O O . HIS A 1 87 ? -4.865 0.084 -8.103 1.00 95.50 87 HIS A O 1
ATOM 713 N N . CYS A 1 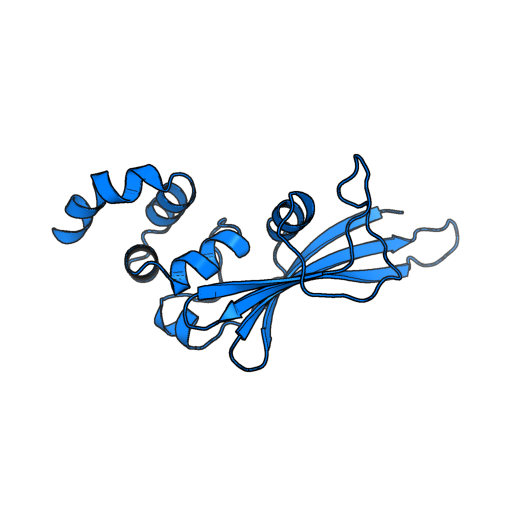88 ? -2.677 0.021 -8.560 1.00 96.12 88 CYS A N 1
ATOM 714 C CA . CYS A 1 88 ? -2.794 -1.076 -9.515 1.00 96.12 88 CYS A CA 1
ATOM 715 C C . CYS A 1 88 ? -3.092 -2.419 -8.818 1.00 96.12 88 CYS A C 1
ATOM 717 O O . CYS A 1 88 ? -2.836 -2.563 -7.616 1.00 96.12 88 CYS A O 1
ATOM 719 N N . PRO A 1 89 ? -3.604 -3.419 -9.569 1.00 96.00 89 PRO A N 1
ATOM 720 C CA . PRO A 1 89 ? -4.080 -4.683 -9.014 1.00 96.00 89 PRO A CA 1
ATOM 721 C C . PRO A 1 89 ? -3.099 -5.346 -8.047 1.00 96.00 89 PRO A C 1
ATOM 723 O O . PRO A 1 89 ? -1.900 -5.422 -8.321 1.00 96.00 89 PRO A O 1
ATOM 726 N N . LEU A 1 90 ? -3.626 -5.846 -6.932 1.00 96.94 90 LEU A N 1
ATOM 727 C CA . LEU A 1 90 ? -2.855 -6.532 -5.903 1.00 96.94 90 LEU A CA 1
ATOM 728 C C . LEU A 1 90 ? -2.668 -8.012 -6.250 1.00 96.94 90 LEU A C 1
ATOM 730 O O . LEU A 1 90 ? -3.619 -8.710 -6.600 1.00 96.94 90 LEU A O 1
ATOM 734 N N . TYR A 1 91 ? -1.441 -8.507 -6.110 1.00 96.00 91 TYR A N 1
ATOM 735 C CA . TYR A 1 91 ? -1.141 -9.927 -6.223 1.00 96.00 91 TYR A CA 1
ATOM 736 C C . TYR A 1 91 ? -1.814 -10.719 -5.082 1.00 96.00 91 TYR A C 1
ATOM 738 O O . TYR A 1 91 ? -1.641 -10.343 -3.922 1.00 96.00 91 TYR A O 1
ATOM 746 N N . PRO A 1 92 ? -2.515 -11.839 -5.361 1.00 93.06 92 PRO A N 1
ATOM 747 C CA . PRO A 1 92 ? -3.373 -12.502 -4.369 1.00 93.06 92 PRO A CA 1
ATOM 748 C C . PRO A 1 92 ? -2.664 -13.021 -3.113 1.00 93.06 92 PRO A C 1
ATOM 750 O O . PRO A 1 92 ? -3.285 -13.157 -2.063 1.00 93.06 92 PRO A O 1
ATOM 753 N N . LYS A 1 93 ? -1.369 -13.351 -3.199 1.00 95.12 93 LYS A N 1
ATOM 754 C CA . LYS A 1 93 ? -0.613 -13.838 -2.037 1.00 95.12 93 LYS A CA 1
ATOM 755 C C . LYS A 1 93 ? -0.056 -12.654 -1.264 1.00 95.12 93 LYS A C 1
ATOM 757 O O . LYS A 1 93 ? 0.985 -12.107 -1.633 1.00 95.12 93 LYS A O 1
ATOM 762 N N . VAL A 1 94 ? -0.742 -12.301 -0.187 1.00 96.75 94 VAL A N 1
ATOM 763 C CA . VAL A 1 94 ? -0.366 -11.186 0.679 1.00 96.75 94 VAL A CA 1
ATOM 764 C C . VAL A 1 94 ? 0.314 -11.667 1.957 1.00 96.75 94 VAL A C 1
ATOM 766 O O . VAL A 1 94 ? 0.072 -12.777 2.430 1.00 96.75 94 VAL A O 1
ATOM 769 N N . LYS A 1 95 ? 1.151 -10.810 2.541 1.00 97.75 95 LYS A N 1
ATOM 770 C CA . LYS A 1 95 ? 1.620 -10.947 3.925 1.00 97.75 95 LYS A CA 1
ATOM 771 C C . LYS A 1 95 ? 1.393 -9.641 4.664 1.00 97.75 95 LYS A C 1
ATOM 773 O O . LYS A 1 95 ? 1.600 -8.568 4.092 1.00 97.75 95 LYS A O 1
ATOM 778 N N . ALA A 1 96 ? 1.026 -9.747 5.933 1.00 97.88 96 ALA A N 1
ATOM 779 C CA . ALA A 1 96 ? 0.844 -8.607 6.808 1.00 97.88 96 ALA A CA 1
ATOM 780 C C . ALA A 1 96 ? 1.633 -8.779 8.106 1.00 97.88 96 ALA A C 1
ATOM 782 O O . ALA A 1 96 ? 1.918 -9.899 8.524 1.00 97.88 96 ALA A O 1
ATOM 783 N N . ILE A 1 97 ? 2.034 -7.660 8.704 1.00 97.94 97 ILE A N 1
ATOM 784 C CA . ILE A 1 97 ? 2.622 -7.643 10.047 1.00 97.94 97 ILE A CA 1
ATOM 785 C C . ILE A 1 97 ? 1.553 -7.939 11.108 1.00 97.94 97 ILE A C 1
ATOM 787 O O . ILE A 1 97 ? 0.374 -7.634 10.911 1.00 97.94 97 ILE A O 1
ATOM 791 N N . ASP A 1 98 ? 1.966 -8.462 12.262 1.00 97.19 98 ASP A N 1
ATOM 792 C CA . ASP A 1 98 ? 1.052 -8.864 13.342 1.00 97.19 98 ASP A CA 1
ATOM 793 C C . ASP A 1 98 ? 0.159 -7.714 13.826 1.00 97.19 98 ASP A C 1
ATOM 795 O O . ASP A 1 98 ? -1.019 -7.914 14.122 1.00 97.19 98 ASP A O 1
ATOM 799 N N . THR A 1 99 ? 0.676 -6.481 13.829 1.00 97.44 99 THR A N 1
ATOM 800 C CA . THR A 1 99 ? -0.102 -5.276 14.155 1.00 97.44 99 THR A CA 1
ATOM 801 C C . THR A 1 99 ? -1.301 -5.095 13.221 1.00 97.44 99 THR A C 1
ATOM 803 O O . THR A 1 99 ? -2.388 -4.780 13.693 1.00 97.44 99 THR A O 1
ATOM 806 N N . LEU A 1 100 ? -1.168 -5.363 11.920 1.00 97.62 100 LEU A N 1
ATOM 807 C CA . LEU A 1 100 ? -2.302 -5.277 10.994 1.00 97.62 100 LEU A CA 1
ATOM 808 C C . LEU A 1 100 ? -3.330 -6.379 11.246 1.00 97.62 100 LEU A C 1
ATOM 810 O O . LEU A 1 100 ? -4.528 -6.101 11.230 1.00 97.62 100 LEU A O 1
ATOM 814 N N . HIS A 1 101 ? -2.880 -7.605 11.522 1.00 97.06 101 HIS A N 1
ATOM 815 C CA . HIS A 1 101 ? -3.776 -8.705 11.887 1.00 97.06 101 HIS A CA 1
ATOM 816 C C . HIS A 1 101 ? -4.558 -8.387 13.163 1.00 97.06 101 HIS A C 1
ATOM 818 O O . HIS A 1 101 ? -5.784 -8.504 13.191 1.00 97.06 101 HIS A O 1
ATOM 824 N N . ARG A 1 102 ? -3.869 -7.876 14.189 1.00 96.56 102 ARG A N 1
ATOM 825 C CA . ARG A 1 102 ? -4.486 -7.380 15.423 1.00 96.56 102 ARG A CA 1
ATOM 826 C C . ARG A 1 102 ? -5.507 -6.279 15.150 1.00 96.56 102 ARG A C 1
ATOM 828 O O . ARG A 1 102 ? -6.523 -6.243 15.839 1.00 96.56 102 ARG A O 1
ATOM 835 N N . ASN A 1 103 ? -5.278 -5.432 14.148 1.00 97.44 103 ASN A N 1
ATOM 836 C CA . ASN A 1 103 ? -6.168 -4.333 13.766 1.00 97.44 103 ASN A CA 1
ATOM 837 C C . ASN A 1 103 ? -7.291 -4.764 12.795 1.00 97.44 103 ASN A C 1
ATOM 839 O O . ASN A 1 103 ? -8.044 -3.926 12.306 1.00 97.44 103 ASN A O 1
ATOM 843 N N . GLY A 1 104 ? -7.454 -6.070 12.549 1.00 96.00 104 GLY A N 1
ATOM 844 C CA . GLY A 1 104 ? -8.568 -6.634 11.782 1.00 96.00 104 GLY A CA 1
ATOM 845 C C . GLY A 1 104 ? -8.267 -6.928 10.310 1.00 96.00 104 GLY A C 1
ATOM 846 O O . GLY A 1 104 ? -9.177 -7.312 9.580 1.00 96.00 104 GLY A O 1
ATOM 847 N N . PHE A 1 105 ? -7.021 -6.780 9.847 1.00 97.19 105 PHE A N 1
ATOM 848 C CA . PHE A 1 105 ? -6.658 -7.138 8.475 1.00 97.19 105 PHE A CA 1
ATOM 849 C C . PHE A 1 105 ? -6.568 -8.660 8.293 1.00 97.19 105 PHE A C 1
ATOM 851 O O . PHE A 1 105 ? -5.674 -9.316 8.835 1.00 97.19 105 PHE A O 1
ATOM 858 N N . ALA A 1 106 ? -7.469 -9.215 7.481 1.00 93.94 106 ALA A N 1
ATOM 859 C CA . ALA A 1 106 ? -7.557 -10.652 7.200 1.00 93.94 106 ALA A CA 1
ATOM 860 C C . ALA A 1 106 ? -6.910 -11.070 5.863 1.00 93.94 106 ALA A C 1
ATOM 862 O O . ALA A 1 106 ? -7.077 -12.202 5.422 1.00 93.94 106 ALA A O 1
ATOM 863 N N . GLY A 1 107 ? -6.168 -10.168 5.211 1.00 92.81 107 GLY A N 1
ATOM 864 C CA . GLY A 1 107 ? -5.517 -10.430 3.922 1.00 92.81 107 GLY A CA 1
ATOM 865 C C . GLY A 1 107 ? -6.287 -9.927 2.697 1.00 92.81 107 GLY A C 1
ATOM 866 O O . GLY A 1 107 ? -5.758 -9.966 1.590 1.00 92.81 107 GLY A O 1
ATOM 867 N N . GLU A 1 108 ? -7.490 -9.389 2.881 1.00 92.62 108 GLU A N 1
ATOM 868 C CA . GLU A 1 108 ? -8.276 -8.778 1.810 1.00 92.62 108 GLU A CA 1
ATOM 869 C C . GLU A 1 108 ? -8.358 -7.262 1.966 1.00 92.62 108 GLU A C 1
ATOM 871 O O . GLU A 1 108 ? -8.467 -6.735 3.073 1.00 92.62 108 GLU A O 1
ATOM 876 N N . CYS A 1 109 ? -8.323 -6.552 0.837 1.00 93.75 109 CYS A N 1
ATOM 877 C CA . CYS A 1 109 ? -8.415 -5.093 0.824 1.00 93.75 109 CYS A CA 1
ATOM 878 C C . CYS A 1 109 ? -9.815 -4.559 0.487 1.00 93.75 109 CYS A C 1
ATOM 880 O O . CYS A 1 109 ? -10.001 -3.349 0.482 1.00 93.75 109 CYS A O 1
ATOM 882 N N . HIS A 1 110 ? -10.798 -5.427 0.226 1.00 93.44 110 HIS A N 1
ATOM 883 C CA . HIS A 1 110 ? -12.211 -5.063 0.045 1.00 93.44 110 HIS A CA 1
ATOM 884 C C . HIS A 1 110 ? -12.476 -3.896 -0.933 1.00 93.44 110 HIS A C 1
ATOM 886 O O . HIS A 1 110 ? -13.205 -2.948 -0.619 1.00 93.44 110 HIS A O 1
ATOM 892 N N . ASP A 1 111 ? -11.862 -3.946 -2.116 1.00 91.81 111 ASP A N 1
ATOM 893 C CA . ASP A 1 111 ? -11.909 -2.889 -3.144 1.00 91.81 111 ASP A CA 1
ATOM 894 C C . ASP A 1 111 ? -11.364 -1.522 -2.687 1.00 91.81 111 ASP A C 1
ATOM 896 O O . ASP A 1 111 ? -11.641 -0.485 -3.289 1.00 91.81 111 ASP A O 1
ATOM 900 N N . ILE A 1 112 ? -10.567 -1.503 -1.619 1.00 94.50 112 ILE A N 1
ATOM 901 C CA . ILE A 1 112 ? -9.801 -0.344 -1.165 1.00 94.50 112 ILE A CA 1
ATOM 902 C C . ILE A 1 112 ? -8.350 -0.565 -1.594 1.00 94.50 112 ILE A C 1
ATOM 904 O O . ILE A 1 112 ? -7.785 -1.638 -1.389 1.00 94.50 112 ILE A O 1
ATOM 908 N N . ALA A 1 113 ? -7.714 0.446 -2.187 1.00 94.12 113 ALA A N 1
ATOM 909 C CA . ALA A 1 113 ? -6.308 0.333 -2.560 1.00 94.12 113 ALA A CA 1
ATOM 910 C C . ALA A 1 113 ? -5.437 0.052 -1.314 1.00 94.12 113 ALA A C 1
ATOM 912 O O . ALA A 1 113 ? -5.612 0.728 -0.292 1.00 94.12 113 ALA A O 1
ATOM 913 N N . PRO A 1 114 ? -4.465 -0.881 -1.371 1.00 96.06 114 PRO A N 1
ATOM 914 C CA . PRO A 1 114 ? -3.616 -1.198 -0.221 1.00 96.06 114 PRO A CA 1
ATOM 915 C C . PRO A 1 114 ? -2.869 0.025 0.320 1.00 96.06 114 PRO A C 1
ATOM 917 O O . PRO A 1 114 ? -2.761 0.196 1.530 1.00 96.06 114 PRO A O 1
ATOM 920 N N . SER A 1 115 ? -2.430 0.927 -0.563 1.00 95.31 115 SER A N 1
ATOM 921 C CA . SER A 1 115 ? -1.781 2.191 -0.188 1.00 95.31 115 SER A CA 1
ATOM 922 C C . SER A 1 115 ? -2.668 3.143 0.618 1.00 95.31 115 SER A C 1
ATOM 924 O O . SER A 1 115 ? -2.155 4.096 1.189 1.00 95.31 115 SER A O 1
ATOM 926 N N . VAL A 1 116 ? -3.981 2.911 0.655 1.00 95.62 116 VAL A N 1
ATOM 927 C CA . VAL A 1 116 ? -4.949 3.682 1.445 1.00 95.62 116 VAL A CA 1
ATOM 928 C C . VAL A 1 116 ? -5.350 2.907 2.699 1.00 95.62 116 VAL A C 1
ATOM 930 O O . VAL A 1 116 ? -5.330 3.458 3.797 1.00 95.62 116 VAL A O 1
ATOM 933 N N . LEU A 1 117 ? -5.681 1.620 2.552 1.00 96.69 117 LEU A N 1
ATOM 934 C CA . LEU A 1 117 ? -6.167 0.793 3.658 1.00 96.69 117 LEU A CA 1
ATOM 935 C C . LEU A 1 117 ? -5.099 0.564 4.733 1.00 96.69 117 LEU A C 1
ATOM 937 O O . LEU A 1 117 ? -5.374 0.709 5.920 1.00 96.69 117 LEU A O 1
ATOM 941 N N . ILE A 1 118 ? -3.880 0.213 4.323 1.00 97.56 118 ILE A N 1
ATOM 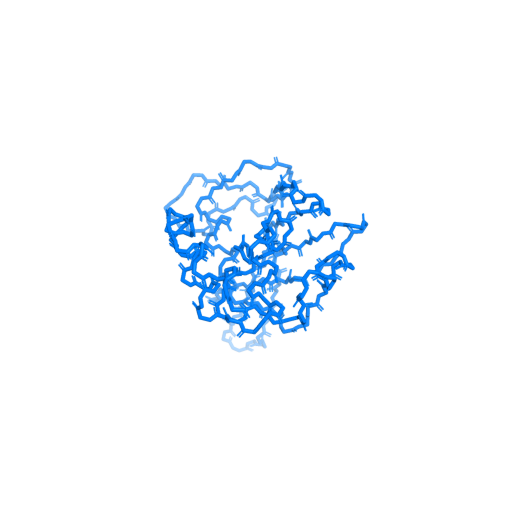942 C CA . ILE A 1 118 ? -2.794 -0.153 5.238 1.00 97.56 118 ILE A CA 1
ATOM 943 C C . ILE A 1 118 ? -2.431 0.990 6.195 1.00 97.56 118 ILE A C 1
ATOM 945 O O . ILE A 1 118 ? -2.499 0.771 7.405 1.00 97.56 118 ILE A O 1
ATOM 949 N N . PRO A 1 119 ? -2.092 2.210 5.729 1.00 96.31 119 PRO A N 1
ATOM 950 C CA . PRO A 1 119 ? -1.794 3.303 6.649 1.00 96.31 119 PRO A CA 1
ATOM 951 C C . PRO A 1 119 ? -2.995 3.672 7.529 1.00 96.31 119 PRO A C 1
ATOM 953 O O . PRO A 1 119 ? -2.798 4.011 8.695 1.00 96.31 119 PRO A O 1
ATOM 956 N N . ALA A 1 120 ? -4.231 3.556 7.030 1.00 96.25 120 ALA A N 1
ATOM 957 C CA . ALA A 1 120 ? -5.419 3.824 7.835 1.00 96.25 120 ALA A CA 1
ATOM 958 C C . ALA A 1 120 ? -5.567 2.828 8.993 1.00 96.25 120 ALA A C 1
ATOM 960 O O . ALA A 1 120 ? -5.768 3.246 10.129 1.00 96.25 120 ALA A O 1
ATOM 961 N N . LEU A 1 121 ? -5.387 1.529 8.738 1.00 97.38 121 LEU A N 1
ATOM 962 C CA . LEU A 1 121 ? -5.424 0.506 9.787 1.00 97.38 121 LEU A CA 1
ATOM 963 C C . LEU A 1 121 ? -4.274 0.637 10.792 1.00 97.38 121 LEU A C 1
ATOM 965 O O . LEU A 1 121 ? -4.411 0.167 11.916 1.00 97.38 121 LEU A O 1
ATOM 969 N N . LEU A 1 122 ? -3.150 1.254 10.418 1.00 97.31 122 LEU A N 1
ATOM 970 C CA . LEU A 1 122 ? -2.016 1.478 11.322 1.00 97.31 122 LEU A CA 1
ATOM 971 C C . LEU A 1 122 ? -2.159 2.737 12.184 1.00 97.31 122 LEU A C 1
ATOM 973 O O . LEU A 1 122 ? -1.566 2.799 13.257 1.00 97.31 122 LEU A O 1
ATOM 977 N N . THR A 1 123 ? -2.905 3.743 11.720 1.00 95.31 123 THR A N 1
ATOM 978 C CA . THR A 1 123 ? -2.911 5.083 12.337 1.00 95.31 123 THR A CA 1
ATOM 979 C C . THR A 1 123 ? -4.262 5.534 12.884 1.00 95.31 123 THR A C 1
ATOM 981 O O . THR A 1 123 ? -4.286 6.405 13.752 1.00 95.31 123 THR A O 1
ATOM 984 N N . ASP A 1 124 ? -5.379 4.959 12.428 1.00 93.19 124 ASP A N 1
ATOM 985 C CA . ASP A 1 124 ? -6.728 5.388 12.808 1.00 93.19 124 ASP A CA 1
ATOM 986 C C . ASP A 1 124 ? -7.518 4.253 13.481 1.00 93.19 124 ASP A C 1
ATOM 988 O O . ASP A 1 124 ? -7.953 3.289 12.844 1.00 93.19 1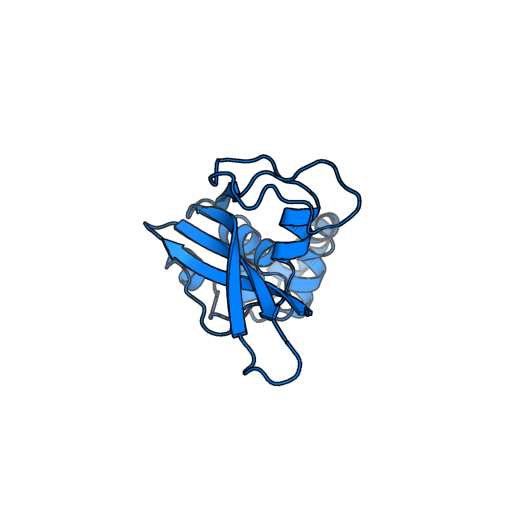24 ASP A O 1
ATOM 992 N N . SER A 1 125 ? -7.775 4.400 14.784 1.00 92.25 125 SER A N 1
ATOM 993 C CA . SER A 1 125 ? -8.552 3.435 15.579 1.00 92.25 125 SER A CA 1
ATOM 994 C C . SER A 1 125 ? -9.994 3.265 15.088 1.00 92.25 125 SER A C 1
ATOM 996 O O . SER A 1 125 ? -10.634 2.238 15.334 1.00 92.25 125 SER A O 1
ATOM 998 N N . ARG A 1 126 ? -10.528 4.245 14.354 1.00 92.69 126 ARG A N 1
ATOM 999 C CA . ARG A 1 126 ? -11.865 4.178 13.756 1.00 92.69 126 ARG A CA 1
ATOM 1000 C C . ARG A 1 126 ? -11.878 3.244 12.558 1.00 92.69 126 ARG A C 1
ATOM 1002 O O . ARG A 1 126 ? -12.831 2.483 12.401 1.00 92.69 126 ARG A O 1
ATOM 1009 N N . ALA A 1 127 ? -10.817 3.267 11.748 1.00 94.31 127 ALA A N 1
ATOM 1010 C CA . ALA A 1 127 ? -10.652 2.337 1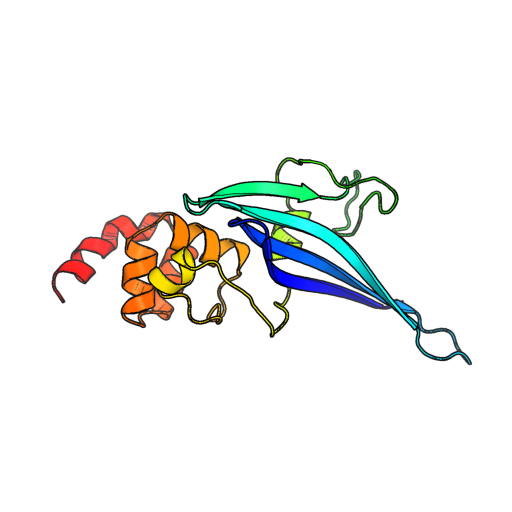0.638 1.00 94.31 127 ALA A CA 1
ATOM 1011 C C . ALA A 1 127 ? -10.560 0.896 11.157 1.00 94.31 127 ALA A C 1
ATOM 1013 O O . ALA A 1 127 ? -11.282 0.031 10.668 1.00 94.31 127 ALA A O 1
ATOM 1014 N N . GLU A 1 128 ? -9.766 0.669 12.209 1.00 95.25 128 GLU A N 1
ATOM 1015 C CA . GLU A 1 128 ? -9.716 -0.611 12.928 1.00 95.25 128 GLU A CA 1
ATOM 1016 C C . GLU A 1 128 ? -11.107 -1.045 13.417 1.00 95.25 128 GLU A C 1
ATOM 1018 O O . GLU A 1 128 ? -11.535 -2.170 13.159 1.00 95.25 128 GLU A O 1
ATOM 1023 N N . THR A 1 129 ? -11.838 -0.154 14.092 1.00 94.69 129 THR A N 1
ATOM 1024 C CA . THR A 1 129 ? -13.173 -0.462 14.628 1.00 94.69 129 THR A CA 1
ATOM 1025 C C . THR A 1 129 ? -14.137 -0.888 13.521 1.00 94.69 129 THR A C 1
ATOM 1027 O O . THR A 1 129 ? -14.826 -1.899 13.651 1.00 94.69 129 THR A O 1
ATOM 1030 N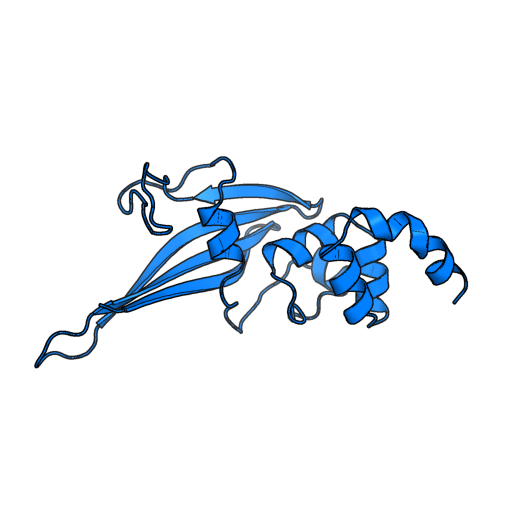 N . LEU A 1 130 ? -14.177 -0.150 12.408 1.00 94.12 130 LEU A N 1
ATOM 1031 C CA . LEU A 1 130 ? -15.056 -0.461 11.278 1.00 94.12 130 LEU A CA 1
ATOM 1032 C C . LEU A 1 130 ? -14.659 -1.762 10.581 1.00 94.12 130 LEU A C 1
ATOM 1034 O O . LEU A 1 130 ? -15.542 -2.537 10.217 1.00 94.12 130 LEU A O 1
ATOM 1038 N N . MET A 1 131 ? -13.354 -2.007 10.433 1.00 95.56 131 MET A N 1
ATOM 1039 C CA . MET A 1 131 ? -12.815 -3.237 9.856 1.00 95.56 131 MET A CA 1
ATOM 1040 C C . MET A 1 131 ? -13.226 -4.453 10.691 1.00 95.56 131 MET A C 1
ATOM 1042 O O . MET A 1 131 ? -13.824 -5.390 10.169 1.00 95.56 131 MET A O 1
ATOM 1046 N N . LYS A 1 132 ? -12.993 -4.409 12.008 1.00 95.25 132 LYS A N 1
ATOM 1047 C CA . LYS A 1 132 ? -13.356 -5.494 12.933 1.00 95.25 132 LYS A CA 1
ATOM 1048 C C . LYS A 1 132 ? -14.861 -5.719 13.034 1.00 95.25 132 LYS A C 1
ATOM 1050 O O . LYS A 1 132 ? -15.296 -6.855 13.179 1.00 95.25 132 LYS A O 1
ATOM 1055 N N . ALA A 1 133 ? -15.653 -4.654 12.937 1.00 94.00 133 ALA A N 1
ATOM 1056 C CA . ALA A 1 133 ? -17.110 -4.740 12.923 1.00 94.00 133 ALA A CA 1
ATOM 1057 C C . ALA A 1 133 ? -17.686 -5.193 11.565 1.00 94.00 133 ALA A C 1
ATOM 1059 O O . ALA A 1 133 ? -18.906 -5.251 11.419 1.00 94.00 133 ALA A O 1
ATOM 1060 N N . GLY A 1 134 ? -16.847 -5.448 10.551 1.00 93.31 134 GLY A N 1
ATOM 1061 C CA . GLY A 1 134 ? -17.287 -5.826 9.206 1.00 93.31 134 GLY A CA 1
ATOM 1062 C C . GLY A 1 134 ? -18.026 -4.715 8.449 1.00 93.31 134 GLY A C 1
ATOM 1063 O O . GLY A 1 134 ? -18.679 -4.979 7.441 1.00 93.31 134 GLY A O 1
ATOM 1064 N N . ARG A 1 135 ? -17.938 -3.453 8.897 1.00 93.44 135 ARG A N 1
ATOM 1065 C CA . ARG A 1 135 ? -18.614 -2.295 8.280 1.00 93.44 135 ARG A CA 1
ATOM 1066 C C . ARG A 1 135 ? -17.801 -1.749 7.095 1.00 93.44 135 ARG A C 1
ATOM 1068 O O . ARG A 1 135 ? -17.426 -0.576 7.067 1.00 93.44 135 ARG A O 1
ATOM 1075 N N . ILE A 1 136 ? -17.531 -2.611 6.114 1.00 94.38 136 ILE A N 1
ATOM 1076 C CA . ILE A 1 136 ? -16.618 -2.359 4.986 1.00 94.38 136 ILE A CA 1
ATOM 1077 C C . ILE A 1 136 ? -17.068 -1.194 4.097 1.00 94.38 136 ILE A C 1
ATOM 1079 O O . ILE A 1 136 ? -16.252 -0.349 3.738 1.00 94.38 136 ILE A O 1
ATOM 1083 N N . GLU A 1 137 ? -18.361 -1.087 3.786 1.00 92.25 137 GLU A N 1
ATOM 1084 C CA . GLU A 1 137 ? -18.885 0.021 2.971 1.00 92.25 137 GLU A CA 1
ATOM 1085 C C . GLU A 1 137 ? -18.668 1.382 3.645 1.00 92.25 137 GLU A C 1
ATOM 1087 O O . GLU A 1 137 ? -18.298 2.367 3.002 1.00 92.25 137 GLU A O 1
ATOM 1092 N N . HIS A 1 138 ? -18.827 1.433 4.968 1.00 91.62 138 HIS A N 1
ATOM 1093 C CA . HIS A 1 138 ? -18.603 2.648 5.746 1.00 91.62 138 HIS A CA 1
ATOM 1094 C C . HIS A 1 138 ? -17.113 2.991 5.814 1.00 91.62 138 HIS A C 1
ATOM 1096 O O . HIS A 1 138 ? -16.744 4.152 5.637 1.00 91.62 138 HIS A O 1
ATOM 1102 N N . LEU A 1 139 ? -16.254 1.981 5.992 1.00 93.44 139 LEU A N 1
ATOM 1103 C CA . LEU A 1 139 ? -14.805 2.143 5.919 1.00 93.44 139 LEU A CA 1
ATOM 1104 C C . LEU A 1 139 ? -14.385 2.722 4.560 1.00 93.44 139 LEU A C 1
ATOM 1106 O O . LEU A 1 139 ? -13.710 3.749 4.513 1.00 93.44 139 LEU A O 1
ATOM 1110 N N . ARG A 1 140 ? -14.844 2.127 3.454 1.00 93.06 140 ARG A N 1
ATOM 1111 C CA . ARG A 1 140 ? -14.560 2.601 2.091 1.00 93.06 140 ARG A CA 1
ATOM 1112 C C . ARG A 1 140 ? -15.032 4.041 1.889 1.00 93.06 140 ARG A C 1
ATOM 1114 O O . ARG A 1 140 ? -14.278 4.875 1.383 1.00 93.06 140 ARG A O 1
ATOM 1121 N N . TYR A 1 141 ? -16.250 4.360 2.332 1.00 90.19 141 TYR A N 1
ATOM 1122 C CA . TYR A 1 141 ? -16.790 5.715 2.256 1.00 90.19 141 TYR A CA 1
ATOM 1123 C C . TYR A 1 141 ? -15.915 6.722 3.011 1.00 90.19 141 TYR A C 1
ATOM 1125 O O . TYR A 1 141 ? -15.552 7.756 2.446 1.00 90.19 141 TYR A O 1
ATOM 1133 N N . PHE A 1 142 ? -15.523 6.422 4.250 1.00 89.00 142 PHE A N 1
ATOM 1134 C CA . PHE A 1 142 ? -14.704 7.333 5.047 1.00 89.00 142 PHE A CA 1
ATOM 1135 C C . PHE A 1 142 ? -13.296 7.517 4.491 1.00 89.00 142 PHE A C 1
ATOM 1137 O O . PHE A 1 142 ? -12.821 8.651 4.435 1.00 89.00 142 PHE A O 1
ATOM 1144 N N . LEU A 1 143 ? -12.657 6.453 4.003 1.00 90.56 143 LEU A N 1
ATOM 1145 C CA . LEU A 1 143 ? -11.334 6.552 3.382 1.00 90.56 143 LEU A CA 1
ATOM 1146 C C . LEU A 1 143 ? -11.364 7.350 2.072 1.00 90.56 143 LEU A C 1
ATOM 1148 O O . LEU A 1 143 ? -10.413 8.064 1.766 1.00 90.56 143 LEU A O 1
ATOM 1152 N N . SER A 1 144 ? -12.478 7.312 1.334 1.00 86.81 144 SER A N 1
ATOM 1153 C CA . SER A 1 144 ? -12.674 8.165 0.153 1.00 86.81 144 SER A CA 1
ATOM 1154 C C . SER A 1 144 ? -12.968 9.636 0.496 1.00 86.81 144 SER A C 1
ATOM 1156 O O . SER A 1 144 ? -12.806 10.517 -0.350 1.00 86.81 144 SER A O 1
ATOM 1158 N N . ARG A 1 145 ? -13.429 9.924 1.724 1.00 82.12 145 ARG A N 1
ATOM 1159 C CA . ARG A 1 145 ? -13.934 11.239 2.162 1.00 82.12 145 ARG A CA 1
ATOM 1160 C C . ARG A 1 145 ? -13.537 11.545 3.607 1.00 82.12 145 ARG A C 1
ATOM 1162 O O . ARG A 1 145 ? -14.398 11.733 4.468 1.00 82.12 145 ARG A O 1
ATOM 1169 N N . ALA A 1 146 ? -12.232 11.677 3.846 1.00 66.56 146 ALA A N 1
ATOM 1170 C CA . ALA A 1 146 ? -11.654 11.843 5.183 1.00 66.56 146 ALA A CA 1
ATOM 1171 C C . ALA A 1 146 ? -12.318 12.941 6.041 1.00 66.56 146 ALA A C 1
ATOM 1173 O O . ALA A 1 146 ? -12.477 12.761 7.239 1.00 66.56 146 ALA A O 1
ATOM 1174 N N . ARG A 1 147 ? -12.787 14.050 5.448 1.00 65.06 147 ARG A N 1
ATOM 1175 C CA . ARG A 1 147 ? -13.443 15.147 6.193 1.00 65.06 147 ARG A CA 1
ATOM 1176 C C . ARG A 1 147 ? -14.781 14.782 6.851 1.00 65.06 147 ARG A C 1
ATOM 1178 O O . ARG A 1 147 ? -15.223 15.518 7.719 1.00 65.06 147 ARG A O 1
ATOM 1185 N N . LYS A 1 148 ? -15.436 13.687 6.451 1.00 68.25 148 LYS A N 1
ATOM 1186 C CA . LYS A 1 148 ? -16.776 13.329 6.952 1.00 68.25 148 LYS A CA 1
ATOM 1187 C C . LYS A 1 148 ? -16.763 12.347 8.117 1.00 68.25 148 LYS A C 1
ATOM 1189 O O . LYS A 1 148 ? -17.796 12.161 8.747 1.00 68.25 148 LYS A O 1
ATOM 1194 N N . ILE A 1 149 ? -15.637 11.696 8.407 1.00 73.00 149 ILE A N 1
ATOM 1195 C CA . ILE A 1 149 ? -15.617 10.680 9.464 1.00 73.00 149 ILE A CA 1
ATOM 1196 C C . ILE A 1 149 ? -15.913 11.300 10.836 1.00 73.00 149 ILE A C 1
ATOM 1198 O O . ILE A 1 149 ? -16.687 10.727 11.594 1.00 73.00 149 ILE A O 1
ATOM 1202 N N . ASP A 1 150 ? -15.389 12.497 11.117 1.00 75.88 150 ASP A N 1
ATOM 1203 C CA . ASP A 1 150 ? -15.586 13.188 12.398 1.00 75.88 150 ASP A CA 1
ATOM 1204 C C . ASP A 1 150 ? -17.059 13.544 12.648 1.00 75.88 150 ASP A C 1
ATOM 1206 O O . ASP A 1 150 ? -17.548 13.396 13.768 1.00 75.88 150 ASP A O 1
ATOM 1210 N N . GLU A 1 151 ? -17.781 13.944 11.596 1.00 79.12 151 GLU A N 1
ATOM 1211 C CA . GLU A 1 151 ? -19.195 14.336 11.663 1.00 79.12 151 GLU A CA 1
ATOM 1212 C C . GLU A 1 151 ? -20.100 13.160 12.055 1.00 79.12 151 GLU A C 1
ATOM 1214 O O . GLU A 1 151 ? -20.992 13.307 12.889 1.00 79.12 151 GLU A O 1
ATOM 1219 N N . TYR A 1 152 ? -19.862 11.978 11.479 1.00 78.12 152 TYR A N 1
ATOM 1220 C CA . TYR A 1 152 ? -20.731 10.814 11.675 1.00 78.12 152 TYR A CA 1
ATOM 1221 C C . TYR A 1 152 ? -20.233 9.852 12.756 1.00 78.12 152 TYR A C 1
ATOM 1223 O O . TYR A 1 152 ? -20.973 8.947 13.140 1.00 78.12 152 TYR A O 1
ATOM 1231 N N . TRP A 1 153 ? -19.015 10.029 13.283 1.00 83.69 153 TRP A N 1
ATOM 1232 C CA . TRP A 1 153 ? -18.411 9.071 14.216 1.00 83.69 153 TRP A CA 1
ATOM 1233 C C . TRP A 1 153 ? -19.236 8.854 15.488 1.00 83.69 153 TRP A C 1
ATOM 1235 O O . TRP A 1 153 ? -19.315 7.734 15.988 1.00 83.69 153 TRP A O 1
ATOM 1245 N N . GLN A 1 154 ? -19.899 9.895 16.001 1.00 81.38 154 GLN A N 1
ATOM 1246 C CA . GLN A 1 154 ? -20.708 9.773 17.220 1.00 81.38 154 GLN A CA 1
ATOM 1247 C C . GLN A 1 154 ? -21.856 8.765 17.066 1.00 81.38 154 GLN A C 1
ATOM 1249 O O . GLN A 1 154 ? -22.165 8.059 18.021 1.00 81.38 154 GLN A O 1
ATOM 1254 N N . ALA A 1 155 ? -22.423 8.616 15.863 1.00 79.88 155 ALA A N 1
ATOM 1255 C CA . ALA A 1 155 ? -23.476 7.634 15.605 1.00 79.88 155 ALA A CA 1
ATOM 1256 C C . ALA A 1 155 ? -22.988 6.181 15.768 1.00 79.88 155 ALA A C 1
ATOM 1258 O O . ALA A 1 155 ? -23.769 5.304 16.124 1.00 79.88 155 ALA A O 1
ATOM 1259 N N . TYR A 1 156 ? -21.693 5.922 15.561 1.00 78.06 156 TYR A N 1
ATOM 1260 C CA . TYR A 1 156 ? -21.103 4.585 15.681 1.00 78.06 156 TYR A CA 1
ATOM 1261 C C . TYR A 1 156 ? -20.793 4.182 17.121 1.00 78.06 156 TYR A C 1
ATOM 1263 O O . TYR A 1 156 ? -20.600 3.001 17.371 1.00 78.06 156 TYR A O 1
ATOM 1271 N N . LYS A 1 157 ? -20.745 5.133 18.062 1.00 76.38 157 LYS A N 1
ATOM 1272 C CA . LYS A 1 157 ? -20.460 4.847 19.479 1.00 76.38 157 LYS A CA 1
ATOM 1273 C C . LYS A 1 157 ? -21.678 4.364 20.269 1.00 76.38 157 LYS A C 1
ATOM 1275 O O . LYS A 1 157 ? -21.519 3.918 21.397 1.00 76.38 157 LYS A O 1
ATOM 1280 N N . ILE A 1 158 ? -22.878 4.536 19.716 1.00 73.81 158 ILE A N 1
ATOM 1281 C CA . ILE A 1 158 ? -24.155 4.285 20.404 1.00 73.81 158 ILE A CA 1
ATOM 1282 C C . ILE A 1 158 ? -24.692 2.873 20.087 1.00 73.81 158 ILE A C 1
ATOM 1284 O O . ILE A 1 158 ? -25.639 2.421 20.724 1.00 73.81 158 ILE A O 1
ATOM 1288 N N . THR A 1 159 ? -24.098 2.179 19.107 1.00 57.28 159 THR A N 1
ATOM 1289 C CA . THR A 1 159 ? -24.443 0.793 18.731 1.00 57.28 159 THR A CA 1
ATOM 1290 C C . THR A 1 159 ? -23.460 -0.188 19.341 1.00 57.28 159 THR A C 1
ATOM 1292 O O . THR A 1 159 ? -23.908 -1.292 19.707 1.00 57.28 159 THR A O 1
#

Sequence (159 aa):
QQKQYFTILTTSGGYQVLRMCLLIVGMEKGYQVVSSVIEIGQYWWSESGRQTIVAIQRIMGHYVDSFAYYSPMAIRNENEAYRFIAHCPLYPKVKAIDTLHRNGFAGECHDIAPSVLIPALLTDSRAETLMKAGRIEHLRYFLSRARKIDEYWQAYKIT

Radius of gyration: 17.94 Å; chains: 1; bounding box: 44×33×55 Å

Secondary structure (DSSP, 8-state):
-EEEEEEEEEEETTEEEEEEEEEEEE--TTS--EEEEEEEEEEEE-TT--EEEEEPPBPS-SSTT-B-TTSPPEE----HHHHHHHTSPBPS-----HHHHHTT--S--TTS-HHHHHHHHHH-HHHHHHHHTT-HHHHHHHHH-GGGHHHHHHHHT--

pLDDT: mean 91.91, std 7.44, range [57.28, 98.62]